Protein AF-A0A3N5T2J4-F1 (afdb_monomer_lite)

Foldseek 3Di:
DVVVVVVVVLVVLQVVLLVVQLVLQLVLVVLLVVLVVLVVPDDPCPPVSSVVSSVVSSVVSVPWDFDSPDADQLRHTHTPCPPVSVVVSVVSVVSSLVSQVVSCVVVVNCLQSVLSVLLVVLSVQCRRDPPPVSVVVSVVSNVVSVVSNVD

pLDDT: mean 80.91, std 9.81, range [44.34, 92.69]

Structure (mmCIF, N/CA/C/O backbone):
data_AF-A0A3N5T2J4-F1
#
_entry.id   AF-A0A3N5T2J4-F1
#
loop_
_atom_site.group_PDB
_atom_site.id
_atom_site.type_symbol
_atom_site.label_atom_id
_atom_site.label_alt_id
_atom_site.label_comp_id
_atom_site.label_asym_id
_atom_site.label_entity_id
_atom_site.label_seq_id
_atom_site.pdbx_PDB_ins_code
_atom_site.Cartn_x
_atom_site.Cartn_y
_atom_site.Cartn_z
_atom_site.occupancy
_atom_site.B_iso_or_equiv
_atom_site.auth_seq_id
_atom_site.auth_comp_id
_atom_site.auth_asym_id
_atom_site.auth_atom_id
_atom_site.pdbx_PDB_model_num
ATOM 1 N N . MET A 1 1 ? 17.162 8.270 -36.455 1.00 48.53 1 MET A N 1
ATOM 2 C CA . MET A 1 1 ? 15.700 8.318 -36.220 1.00 48.53 1 MET A CA 1
ATOM 3 C C . MET A 1 1 ? 15.197 7.101 -35.439 1.00 48.53 1 MET A C 1
ATOM 5 O O . MET A 1 1 ? 14.445 7.304 -34.500 1.00 48.53 1 MET A O 1
ATOM 9 N N . LEU A 1 2 ? 15.672 5.876 -35.723 1.00 46.88 2 LEU A N 1
ATOM 10 C CA . LEU A 1 2 ? 15.334 4.668 -34.941 1.00 46.88 2 LEU A CA 1
ATOM 11 C C . LEU A 1 2 ? 15.747 4.725 -33.453 1.00 46.88 2 LEU A C 1
ATOM 13 O O . LEU A 1 2 ? 14.988 4.264 -32.612 1.00 46.88 2 LEU A O 1
ATOM 17 N N . LEU A 1 3 ? 16.870 5.377 -33.115 1.00 46.03 3 LEU A N 1
ATOM 18 C CA . LEU A 1 3 ? 17.311 5.547 -31.717 1.00 46.03 3 LEU A CA 1
ATOM 19 C C . LEU A 1 3 ? 16.344 6.382 -30.851 1.00 46.03 3 LEU A C 1
ATOM 21 O O . LEU A 1 3 ? 16.221 6.133 -29.659 1.00 46.03 3 LEU A O 1
ATOM 25 N N . PHE A 1 4 ? 15.606 7.335 -31.435 1.00 46.84 4 PHE A N 1
ATOM 26 C CA . PHE A 1 4 ? 14.645 8.152 -30.676 1.00 46.84 4 PHE A CA 1
ATOM 27 C C . PHE A 1 4 ? 13.345 7.398 -30.349 1.00 46.84 4 PHE A C 1
ATOM 29 O O . PHE A 1 4 ? 12.684 7.711 -29.359 1.00 46.84 4 PHE A O 1
ATOM 36 N N . MET A 1 5 ? 12.971 6.395 -31.152 1.00 44.34 5 MET A N 1
ATOM 37 C CA . MET A 1 5 ? 11.760 5.600 -30.904 1.00 44.34 5 MET A CA 1
ATOM 38 C C . MET A 1 5 ? 11.970 4.556 -29.797 1.00 44.34 5 MET A C 1
ATOM 40 O O . MET A 1 5 ? 11.048 4.276 -29.036 1.00 44.34 5 MET A O 1
ATOM 44 N N . THR A 1 6 ? 13.188 4.032 -29.643 1.00 54.56 6 THR A N 1
ATOM 45 C CA . THR A 1 6 ? 13.542 3.130 -28.534 1.00 54.56 6 THR A CA 1
ATOM 46 C C . THR A 1 6 ? 13.682 3.873 -27.202 1.00 54.56 6 THR A C 1
ATOM 48 O O . THR A 1 6 ? 13.178 3.403 -26.184 1.00 54.56 6 THR A O 1
ATOM 51 N N . GLU A 1 7 ? 14.271 5.074 -27.210 1.00 56.03 7 GLU A N 1
ATOM 52 C CA . GLU A 1 7 ? 14.412 5.935 -26.021 1.00 56.03 7 GLU A CA 1
ATOM 53 C C . GLU A 1 7 ? 13.053 6.375 -25.450 1.00 56.03 7 GLU A C 1
ATOM 55 O O . GLU A 1 7 ? 12.834 6.353 -24.239 1.00 56.03 7 GLU A O 1
ATOM 60 N N . THR A 1 8 ? 12.106 6.738 -26.322 1.00 57.84 8 THR A N 1
ATOM 61 C CA . THR A 1 8 ? 10.759 7.173 -25.911 1.00 57.84 8 THR A CA 1
ATOM 62 C C . THR A 1 8 ? 9.930 6.025 -25.336 1.00 57.84 8 THR A C 1
ATOM 64 O O . THR A 1 8 ? 9.254 6.216 -24.325 1.00 57.84 8 THR A O 1
ATOM 67 N N . SER A 1 9 ? 10.034 4.819 -25.906 1.00 63.12 9 SER A N 1
ATOM 68 C CA . SER A 1 9 ? 9.396 3.617 -25.353 1.00 63.12 9 SER A CA 1
ATOM 69 C C . SER A 1 9 ? 9.957 3.245 -23.974 1.00 63.12 9 SER A C 1
ATOM 71 O O . SER A 1 9 ? 9.192 2.876 -23.083 1.00 63.12 9 SER A O 1
ATOM 73 N N . SER A 1 10 ? 11.272 3.381 -23.769 1.00 69.56 10 SER A N 1
ATOM 74 C CA . SER A 1 10 ? 11.914 3.138 -22.468 1.00 69.56 10 SER A CA 1
ATOM 75 C C . SER A 1 10 ? 11.509 4.194 -21.429 1.00 69.56 10 SER A C 1
ATOM 77 O O . SER A 1 10 ? 11.113 3.854 -20.313 1.00 69.56 10 SER A O 1
ATOM 79 N N . ALA A 1 11 ? 11.484 5.478 -21.804 1.00 74.19 11 ALA A N 1
ATOM 80 C CA . ALA A 1 11 ? 11.061 6.558 -20.913 1.00 74.19 11 ALA A CA 1
ATOM 81 C C . ALA A 1 11 ? 9.601 6.403 -20.445 1.00 74.19 11 ALA A C 1
ATOM 83 O O . ALA A 1 11 ? 9.311 6.588 -19.261 1.00 74.19 11 ALA A O 1
ATOM 84 N N . LEU A 1 12 ? 8.689 6.012 -21.343 1.00 78.44 12 LEU A N 1
ATOM 85 C CA . LEU A 1 12 ? 7.296 5.718 -20.989 1.00 78.44 12 LEU A CA 1
ATOM 86 C C . LEU A 1 12 ? 7.186 4.523 -20.032 1.00 78.44 12 LEU A C 1
ATOM 88 O O . LEU A 1 12 ? 6.408 4.579 -19.080 1.00 78.44 12 LEU A O 1
ATOM 92 N N . GLY A 1 13 ? 7.999 3.481 -20.226 1.00 79.19 13 GLY A N 1
ATOM 93 C CA . GLY A 1 13 ? 8.061 2.327 -19.325 1.00 79.19 13 GLY A CA 1
ATOM 94 C C . GLY A 1 13 ? 8.510 2.691 -17.905 1.00 79.19 13 GLY A C 1
ATOM 95 O O . GLY A 1 13 ? 7.942 2.201 -16.924 1.00 79.19 13 GLY A O 1
ATOM 96 N N . VAL A 1 14 ? 9.468 3.610 -17.771 1.00 81.88 14 VAL A N 1
ATOM 97 C CA . VAL A 1 14 ? 9.920 4.119 -16.464 1.00 81.88 14 VAL A CA 1
ATOM 98 C C . VAL A 1 14 ? 8.834 4.951 -15.782 1.00 81.88 14 VAL A C 1
ATOM 100 O O . VAL A 1 14 ? 8.607 4.800 -14.582 1.00 81.88 14 VAL A O 1
ATOM 103 N N . VAL A 1 15 ? 8.131 5.812 -16.524 1.00 84.50 15 VAL A N 1
ATOM 104 C CA . VAL A 1 15 ? 7.017 6.603 -15.972 1.00 84.50 15 VAL A CA 1
ATOM 105 C C . VAL A 1 15 ? 5.879 5.690 -15.515 1.00 84.50 15 VAL A C 1
ATOM 107 O O . VAL A 1 15 ? 5.384 5.855 -14.402 1.00 84.50 15 VAL A O 1
ATOM 110 N N . ALA A 1 16 ? 5.513 4.686 -16.314 1.00 83.94 16 ALA A N 1
ATOM 111 C CA . ALA A 1 16 ? 4.518 3.689 -15.924 1.00 83.94 16 ALA A CA 1
ATOM 112 C C . ALA A 1 16 ? 4.945 2.939 -14.652 1.00 83.94 16 ALA A C 1
ATOM 114 O O . ALA A 1 16 ? 4.153 2.796 -13.723 1.00 83.94 16 ALA A O 1
ATOM 115 N N . THR A 1 17 ? 6.221 2.553 -14.560 1.00 84.62 17 THR A N 1
ATOM 116 C CA . THR A 1 17 ? 6.780 1.913 -13.360 1.00 84.62 17 THR A CA 1
ATOM 117 C C . THR A 1 17 ? 6.645 2.827 -12.136 1.00 84.62 17 THR A C 1
ATOM 119 O O . THR A 1 17 ? 6.155 2.393 -11.096 1.00 84.62 17 THR A O 1
ATOM 122 N N . ARG A 1 18 ? 6.979 4.119 -12.258 1.00 85.75 18 ARG A N 1
ATOM 123 C CA . ARG A 1 18 ? 6.817 5.112 -11.178 1.00 85.75 18 ARG A CA 1
ATOM 124 C C . ARG A 1 18 ? 5.368 5.254 -10.717 1.00 85.75 18 ARG A C 1
ATOM 126 O O . ARG A 1 18 ? 5.137 5.348 -9.517 1.00 85.75 18 ARG A O 1
ATOM 133 N N . ILE A 1 19 ? 4.406 5.232 -11.641 1.00 86.88 19 ILE A N 1
ATOM 134 C CA . ILE A 1 19 ? 2.969 5.280 -11.321 1.00 86.88 19 ILE A CA 1
ATOM 135 C C . ILE A 1 19 ? 2.534 4.018 -10.561 1.00 86.88 19 ILE A C 1
ATOM 137 O O . ILE A 1 19 ? 1.782 4.094 -9.593 1.00 86.88 19 ILE A O 1
ATOM 141 N N . VAL A 1 20 ? 3.027 2.844 -10.957 1.00 86.88 20 VAL A N 1
ATOM 142 C CA . VAL A 1 20 ? 2.710 1.588 -10.261 1.00 86.88 20 VAL A CA 1
ATOM 143 C C . VAL A 1 20 ? 3.308 1.574 -8.849 1.00 86.88 20 VAL A C 1
ATOM 145 O O . VAL A 1 20 ? 2.619 1.226 -7.887 1.00 86.88 20 VAL A O 1
ATOM 148 N N . TYR A 1 21 ? 4.560 2.011 -8.685 1.00 86.88 21 TYR A N 1
ATOM 149 C CA . TYR A 1 21 ? 5.195 2.118 -7.368 1.00 86.88 21 TYR A CA 1
ATOM 150 C C . TYR A 1 21 ? 4.561 3.201 -6.485 1.00 86.88 21 TYR A C 1
ATOM 152 O O . TYR A 1 21 ? 4.439 2.985 -5.278 1.00 86.88 21 TYR A O 1
ATOM 160 N N . SER A 1 22 ? 4.106 4.327 -7.047 1.00 88.81 22 SER A N 1
ATOM 161 C CA . SER A 1 22 ? 3.369 5.333 -6.272 1.00 88.81 22 SER A CA 1
ATOM 162 C C . SER A 1 22 ? 2.041 4.774 -5.773 1.00 88.81 22 SER A C 1
ATOM 164 O O . SER A 1 22 ? 1.749 4.908 -4.589 1.00 88.81 22 SER A O 1
ATOM 166 N N . GLY A 1 23 ? 1.293 4.046 -6.609 1.00 87.75 23 GLY A N 1
ATOM 167 C CA . GLY A 1 23 ? 0.080 3.338 -6.191 1.00 87.75 23 GLY A CA 1
ATOM 168 C C . GLY A 1 23 ? 0.348 2.309 -5.088 1.00 87.75 23 GLY A C 1
ATOM 169 O O . GLY A 1 23 ? -0.388 2.243 -4.101 1.00 87.75 23 GLY A O 1
ATOM 170 N N . ARG A 1 24 ? 1.453 1.555 -5.194 1.00 87.06 24 ARG A N 1
ATOM 171 C CA . ARG A 1 24 ? 1.887 0.618 -4.146 1.00 87.06 24 ARG A CA 1
ATOM 172 C C . ARG A 1 24 ? 2.107 1.345 -2.820 1.00 87.06 24 ARG A C 1
ATOM 174 O O . ARG A 1 24 ? 1.573 0.908 -1.799 1.00 87.06 24 ARG A O 1
ATOM 181 N N . LEU A 1 25 ? 2.890 2.421 -2.820 1.00 89.38 25 LEU A N 1
ATOM 182 C CA . LEU A 1 25 ? 3.194 3.185 -1.610 1.00 89.38 25 LEU A CA 1
ATOM 183 C C . LEU A 1 25 ? 1.945 3.866 -1.045 1.00 89.38 25 LEU A C 1
ATOM 185 O O . LEU A 1 25 ? 1.720 3.781 0.157 1.00 89.38 25 LEU A O 1
ATOM 189 N N . ALA A 1 26 ? 1.098 4.450 -1.895 1.00 90.62 26 ALA A N 1
ATOM 190 C CA . ALA A 1 26 ? -0.163 5.070 -1.496 1.00 90.62 26 ALA A CA 1
ATOM 191 C C . ALA A 1 26 ? -1.050 4.080 -0.732 1.00 90.62 26 ALA A C 1
ATOM 193 O O . ALA A 1 26 ? -1.524 4.390 0.355 1.00 90.62 26 ALA A O 1
ATOM 194 N N . GLY A 1 27 ? -1.195 2.854 -1.246 1.00 87.62 27 GLY A N 1
ATOM 195 C CA . GLY A 1 27 ? -1.965 1.809 -0.571 1.00 87.62 27 GLY A CA 1
ATOM 196 C C . GLY A 1 27 ? -1.402 1.427 0.803 1.00 87.62 27 GLY A C 1
ATOM 197 O O . GLY A 1 27 ? -2.171 1.212 1.731 1.00 87.62 27 GLY A O 1
ATOM 198 N N . LEU A 1 28 ? -0.074 1.371 0.971 1.00 89.50 28 LEU A N 1
ATOM 199 C CA . LEU A 1 28 ? 0.531 1.098 2.287 1.00 89.50 28 LEU A CA 1
ATOM 200 C C . LEU A 1 28 ? 0.352 2.249 3.262 1.00 89.50 28 LEU A C 1
ATOM 202 O O . LEU A 1 28 ? 0.040 2.009 4.423 1.00 89.50 28 LEU A O 1
ATOM 206 N N . ILE A 1 29 ? 0.559 3.479 2.797 1.00 90.88 29 ILE A N 1
ATOM 207 C CA . ILE A 1 29 ? 0.401 4.664 3.634 1.00 90.88 29 ILE A CA 1
ATOM 208 C C . ILE A 1 29 ? -1.060 4.778 4.081 1.00 90.88 29 ILE A C 1
ATOM 210 O O . ILE A 1 29 ? -1.287 4.988 5.263 1.00 90.88 29 ILE A O 1
ATOM 214 N N . SER A 1 30 ? -2.022 4.535 3.186 1.00 89.88 30 SER A N 1
ATOM 215 C CA . SER A 1 30 ? -3.455 4.544 3.508 1.00 89.88 30 SER A CA 1
ATOM 216 C C . SER A 1 30 ? -3.840 3.470 4.534 1.00 89.88 30 SER A C 1
ATOM 218 O O . SER A 1 30 ? -4.597 3.722 5.470 1.00 89.88 30 SER A O 1
ATOM 220 N N . LEU A 1 31 ? -3.277 2.263 4.417 1.00 88.62 31 LEU A N 1
ATOM 221 C CA . LEU A 1 31 ? -3.464 1.207 5.416 1.00 88.62 31 LEU A CA 1
ATOM 222 C C . LEU A 1 31 ? -2.825 1.573 6.764 1.00 88.62 31 LEU A C 1
ATOM 224 O O . LEU A 1 31 ? -3.387 1.283 7.822 1.00 88.62 31 LEU A O 1
ATOM 228 N N . PHE A 1 32 ? -1.676 2.245 6.738 1.00 90.38 32 PHE A N 1
ATOM 229 C CA . PHE A 1 32 ? -1.024 2.755 7.934 1.00 90.38 32 PHE A CA 1
ATOM 230 C C . PHE A 1 32 ? -1.860 3.848 8.616 1.00 90.38 32 PHE A C 1
ATOM 232 O O . PHE A 1 32 ? -2.092 3.766 9.822 1.00 90.38 32 PHE A O 1
ATOM 239 N N . THR A 1 33 ? -2.387 4.833 7.893 1.00 88.88 33 THR A N 1
ATOM 240 C CA . THR A 1 33 ? -3.280 5.853 8.472 1.00 88.88 33 THR A CA 1
ATOM 241 C C . THR A 1 33 ? -4.603 5.270 8.948 1.00 88.88 33 THR A C 1
ATOM 243 O O . THR A 1 33 ? -5.076 5.659 10.016 1.00 88.88 33 THR A O 1
ATOM 246 N N . ALA A 1 34 ? -5.161 4.275 8.254 1.00 86.62 34 ALA A N 1
ATOM 247 C CA . ALA A 1 34 ? -6.313 3.521 8.749 1.00 86.62 34 ALA A CA 1
ATOM 248 C C . ALA A 1 34 ? -6.009 2.821 10.089 1.00 86.62 34 ALA A C 1
ATOM 250 O O . ALA A 1 34 ? -6.838 2.839 11.000 1.00 86.62 34 ALA A O 1
ATOM 251 N N . SER A 1 35 ? -4.795 2.280 10.259 1.00 86.38 35 SER A N 1
ATOM 252 C CA . SER A 1 35 ? -4.359 1.683 11.530 1.00 86.38 35 SER A CA 1
ATOM 253 C C . SER A 1 35 ? -4.245 2.702 12.669 1.00 86.38 35 SER A C 1
ATOM 255 O O . SER A 1 35 ? -4.545 2.377 13.816 1.00 86.38 35 SER A O 1
ATOM 257 N N . LEU A 1 36 ? -3.854 3.945 12.364 1.00 87.25 36 LEU A N 1
ATOM 258 C CA . LEU A 1 36 ? -3.819 5.038 13.338 1.00 87.25 36 LEU A CA 1
ATOM 259 C C . LEU A 1 36 ? -5.233 5.470 13.733 1.00 87.25 36 LEU A C 1
ATOM 261 O O . LEU A 1 36 ? -5.494 5.708 14.911 1.00 87.25 36 LEU A O 1
ATOM 265 N N . TYR A 1 37 ? -6.159 5.508 12.776 1.00 84.50 37 TYR A N 1
ATOM 266 C CA . TYR A 1 37 ? -7.564 5.798 13.053 1.00 84.50 37 TYR A CA 1
ATOM 267 C C . TYR A 1 37 ? -8.192 4.751 13.986 1.00 84.50 37 TYR A C 1
ATOM 269 O O . TYR A 1 37 ? -8.911 5.105 14.918 1.00 84.50 37 TYR A O 1
ATOM 277 N N . ALA A 1 38 ? -7.844 3.471 13.814 1.00 81.44 38 ALA A N 1
ATOM 278 C CA . ALA A 1 38 ? -8.266 2.393 14.713 1.00 81.44 38 ALA A CA 1
ATOM 279 C C . ALA A 1 38 ? -7.752 2.549 16.163 1.00 81.44 38 ALA A C 1
ATOM 281 O O . ALA A 1 38 ? -8.271 1.902 17.070 1.00 81.44 38 ALA A O 1
ATOM 282 N N . LEU A 1 39 ? -6.755 3.411 16.399 1.00 84.25 39 LEU A N 1
ATOM 283 C CA . LEU A 1 39 ? -6.221 3.752 17.722 1.00 84.25 39 LEU A CA 1
ATOM 284 C C . LEU A 1 39 ? -6.860 5.012 18.338 1.00 84.25 39 LEU A C 1
ATOM 286 O O . LEU A 1 39 ? -6.294 5.583 19.269 1.00 84.25 39 LEU A O 1
ATOM 290 N N . ASP A 1 40 ? -8.028 5.436 17.849 1.00 81.19 40 ASP A N 1
ATOM 291 C CA . ASP A 1 40 ? -8.750 6.658 18.249 1.00 81.19 40 ASP A CA 1
ATOM 292 C C . ASP A 1 40 ? -8.050 7.979 17.867 1.00 81.19 40 ASP A C 1
ATOM 294 O O . ASP A 1 40 ? -8.391 9.047 18.392 1.00 81.19 40 ASP A O 1
ATOM 298 N N . LEU A 1 41 ? -7.094 7.962 16.930 1.00 79.81 41 LEU A N 1
ATOM 299 C CA . LEU A 1 41 ? -6.550 9.199 16.362 1.00 79.81 41 LEU A CA 1
ATOM 300 C C . LEU A 1 41 ? -7.542 9.783 15.352 1.00 79.81 41 LEU A C 1
ATOM 302 O O . LEU A 1 41 ? -7.524 9.477 14.161 1.00 79.81 41 LEU A O 1
ATOM 306 N N . ASN A 1 42 ? -8.426 10.647 15.847 1.00 75.88 42 ASN A N 1
ATOM 307 C CA . ASN A 1 42 ? -9.396 11.346 15.014 1.00 75.88 42 ASN A CA 1
ATOM 308 C C . ASN A 1 42 ? -8.727 12.433 14.163 1.00 75.88 42 ASN A C 1
ATOM 310 O O . ASN A 1 42 ? -8.202 13.423 14.677 1.00 75.88 42 ASN A O 1
ATOM 314 N N . TYR A 1 43 ? -8.815 12.283 12.843 1.00 74.94 43 TYR A N 1
ATOM 315 C CA . TYR A 1 43 ? -8.386 13.300 11.889 1.00 74.94 43 TYR A CA 1
ATOM 316 C C . TYR A 1 43 ? -9.532 14.270 11.592 1.00 74.94 43 TYR A C 1
ATOM 318 O O . TYR A 1 43 ? -10.581 13.876 11.091 1.00 74.94 43 TYR A O 1
ATOM 326 N N . GLN A 1 44 ? -9.323 15.564 11.845 1.00 67.69 44 GLN A N 1
ATOM 327 C CA . GLN A 1 44 ? -10.336 16.598 11.586 1.00 67.69 44 GLN A CA 1
ATOM 328 C C . GLN A 1 44 ? -10.624 16.836 10.095 1.00 67.69 44 GLN A C 1
ATOM 330 O O . GLN A 1 44 ? -11.685 17.351 9.758 1.00 67.69 44 GLN A O 1
ATOM 335 N N . LYS A 1 45 ? -9.682 16.516 9.198 1.00 84.75 45 LYS A N 1
ATOM 336 C CA . LYS A 1 45 ? -9.789 16.797 7.756 1.00 84.75 45 LYS A CA 1
ATOM 337 C C . LYS A 1 45 ? -9.322 15.603 6.931 1.00 84.75 45 LYS A C 1
ATOM 339 O O . LYS A 1 45 ? -8.204 15.603 6.420 1.00 84.75 45 LYS A O 1
ATOM 344 N N . PHE A 1 46 ? -10.185 14.597 6.811 1.00 83.38 46 PHE A N 1
ATOM 345 C CA . PHE A 1 46 ? -9.892 13.361 6.077 1.00 83.38 46 PHE A CA 1
ATOM 346 C C . PHE A 1 46 ? -9.419 13.622 4.636 1.00 83.38 46 PHE A C 1
ATOM 348 O O . PHE A 1 46 ? -8.430 13.044 4.202 1.00 83.38 46 PHE A O 1
ATOM 355 N N . GLU A 1 47 ? -10.042 14.573 3.934 1.00 86.19 47 GLU A N 1
ATOM 356 C CA . GLU A 1 47 ? -9.657 14.960 2.567 1.00 86.19 47 GLU A CA 1
ATOM 357 C C . GLU A 1 47 ? -8.199 15.430 2.466 1.00 86.19 47 GLU A C 1
ATOM 359 O O . GLU A 1 47 ? -7.486 15.085 1.525 1.00 86.19 47 GLU A O 1
ATOM 364 N N . VAL A 1 48 ? -7.735 16.192 3.463 1.00 89.06 48 VAL A N 1
ATOM 365 C CA . VAL A 1 48 ? -6.360 16.706 3.501 1.00 89.06 48 VAL A CA 1
ATOM 366 C C . VAL A 1 48 ? -5.379 15.571 3.767 1.00 89.06 48 VAL A C 1
ATOM 368 O O . VAL A 1 48 ? -4.319 15.537 3.150 1.00 89.06 48 VAL A O 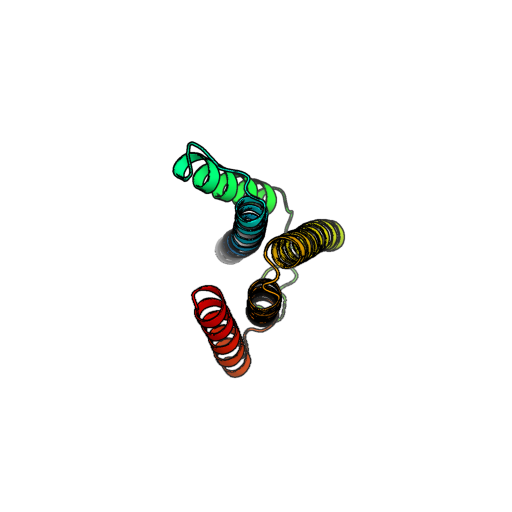1
ATOM 371 N N . VAL A 1 49 ? -5.736 14.631 4.646 1.00 88.62 49 VAL A N 1
ATOM 372 C CA . VAL A 1 49 ? -4.905 13.456 4.936 1.00 88.62 49 VAL A CA 1
ATOM 373 C C . VAL A 1 49 ? -4.723 12.626 3.668 1.00 88.62 49 VAL A C 1
ATOM 375 O O . VAL A 1 49 ? -3.588 12.436 3.245 1.00 88.62 49 VAL A O 1
ATOM 378 N N . VAL A 1 50 ? -5.811 12.262 2.985 1.00 88.12 50 VAL A N 1
ATOM 379 C CA . VAL A 1 50 ? -5.753 11.506 1.721 1.00 88.12 50 VAL A CA 1
ATOM 380 C C . VAL A 1 50 ? -4.925 12.245 0.664 1.00 88.12 50 VAL A C 1
ATOM 382 O O . VAL A 1 50 ? -4.074 11.645 0.007 1.00 88.12 50 VAL A O 1
ATOM 385 N N . GLY A 1 51 ? -5.106 13.562 0.521 1.00 90.12 51 GLY A N 1
ATOM 386 C CA . GLY A 1 51 ? -4.303 14.370 -0.401 1.00 90.12 51 GLY A CA 1
ATOM 387 C C . GLY A 1 51 ? -2.803 14.321 -0.091 1.00 90.12 51 GLY A C 1
ATOM 388 O O . GLY A 1 51 ? -1.986 14.162 -1.000 1.00 90.12 51 GLY A O 1
ATOM 389 N N . ILE A 1 52 ? -2.431 14.399 1.190 1.00 91.12 52 ILE A N 1
ATOM 390 C CA . ILE A 1 52 ? -1.036 14.289 1.634 1.00 91.12 52 ILE A CA 1
ATOM 391 C C . ILE A 1 52 ? -0.486 12.886 1.358 1.00 91.12 52 ILE A C 1
ATOM 393 O O . ILE A 1 52 ? 0.637 12.774 0.877 1.00 91.12 52 ILE A O 1
ATOM 397 N N . GLU A 1 53 ? -1.250 11.821 1.594 1.00 91.94 53 GLU A N 1
ATOM 398 C CA . GLU A 1 53 ? -0.817 10.443 1.320 1.00 91.94 53 GLU A CA 1
ATOM 399 C C . GLU A 1 53 ? -0.491 10.224 -0.161 1.00 91.94 53 GLU A C 1
ATOM 401 O O . GLU A 1 53 ? 0.553 9.656 -0.502 1.00 91.94 53 GLU A O 1
ATOM 406 N N . PHE A 1 54 ? -1.348 10.723 -1.057 1.00 91.44 54 PHE A N 1
ATOM 407 C CA . PHE A 1 54 ? -1.110 10.671 -2.500 1.00 91.44 54 PHE A CA 1
ATOM 408 C C . PHE A 1 54 ? 0.117 11.488 -2.912 1.00 91.44 54 PHE A C 1
ATOM 410 O O . PHE A 1 54 ? 0.923 11.027 -3.720 1.00 91.44 54 PHE A O 1
ATOM 417 N N . LEU A 1 55 ? 0.305 12.676 -2.337 1.00 92.69 55 LEU A N 1
ATOM 418 C CA . LEU A 1 55 ? 1.482 13.496 -2.619 1.00 92.69 55 LEU A CA 1
ATOM 419 C C . LEU A 1 55 ? 2.768 12.838 -2.114 1.00 92.69 55 LEU A C 1
ATOM 421 O O . LEU A 1 55 ? 3.739 12.756 -2.859 1.00 92.69 55 LEU A O 1
ATOM 425 N N . VAL A 1 56 ? 2.781 12.330 -0.881 1.00 92.06 56 VAL A N 1
ATOM 426 C CA . VAL A 1 56 ? 3.952 11.676 -0.282 1.00 92.06 56 VAL A CA 1
ATOM 427 C C . VAL A 1 56 ? 4.317 10.411 -1.053 1.00 92.06 56 VAL A C 1
ATOM 429 O O . VAL A 1 56 ? 5.480 10.224 -1.401 1.00 92.06 56 VAL A O 1
ATOM 432 N N . SER A 1 57 ? 3.343 9.561 -1.378 1.00 91.88 57 SER A N 1
ATOM 433 C CA . SER A 1 57 ? 3.588 8.344 -2.163 1.00 91.88 57 SER A CA 1
ATOM 434 C C . SER A 1 57 ? 4.125 8.644 -3.563 1.00 91.88 57 SER A C 1
ATOM 436 O O . SER A 1 57 ? 5.065 7.983 -4.009 1.00 91.88 57 SER A O 1
ATOM 438 N N . ALA A 1 58 ? 3.591 9.666 -4.239 1.00 89.25 58 ALA A N 1
ATOM 439 C CA . ALA A 1 58 ? 4.116 10.126 -5.517 1.00 89.25 58 ALA A CA 1
ATOM 440 C C . ALA A 1 58 ? 5.546 10.667 -5.371 1.00 89.25 58 ALA A C 1
ATOM 442 O O . ALA A 1 58 ? 6.434 10.242 -6.104 1.00 89.25 58 ALA A O 1
ATOM 443 N N . LEU A 1 59 ? 5.810 11.543 -4.400 1.00 91.25 59 LEU A N 1
ATOM 444 C CA . LEU A 1 59 ? 7.144 12.107 -4.169 1.00 91.25 59 LEU A CA 1
ATOM 445 C C . LEU A 1 59 ? 8.188 11.022 -3.887 1.00 91.25 59 LEU A C 1
ATOM 447 O O . LEU A 1 59 ? 9.278 11.060 -4.461 1.00 91.25 59 LEU A O 1
ATOM 451 N N . LEU A 1 60 ? 7.849 10.027 -3.066 1.00 86.81 60 LEU A N 1
ATOM 452 C CA . LEU A 1 60 ? 8.722 8.886 -2.794 1.00 86.81 60 LEU A CA 1
ATOM 453 C C . LEU A 1 60 ? 8.987 8.073 -4.066 1.00 86.81 60 LEU A C 1
ATOM 455 O O . LEU A 1 60 ? 10.142 7.808 -4.391 1.00 86.81 60 LEU A O 1
ATOM 459 N N . ALA A 1 61 ? 7.945 7.748 -4.836 1.00 86.38 61 ALA A N 1
ATOM 460 C CA . ALA A 1 61 ? 8.083 7.007 -6.090 1.00 86.38 61 ALA A CA 1
ATOM 461 C C . ALA A 1 61 ? 8.917 7.751 -7.146 1.00 86.38 61 ALA A C 1
ATOM 463 O O . ALA A 1 61 ? 9.691 7.131 -7.872 1.00 86.38 61 ALA A O 1
ATOM 464 N N . PHE A 1 62 ? 8.794 9.078 -7.232 1.00 85.88 62 PHE A N 1
ATOM 465 C CA . PHE A 1 62 ? 9.557 9.892 -8.182 1.00 85.88 62 PHE A CA 1
ATOM 466 C C . PHE A 1 62 ? 11.007 10.136 -7.752 1.00 85.88 62 PHE A C 1
ATOM 468 O O . PHE A 1 62 ? 11.850 10.377 -8.622 1.00 85.88 62 PHE A O 1
ATOM 475 N N . SER A 1 63 ? 11.292 10.043 -6.451 1.00 85.69 63 SER A N 1
ATOM 476 C CA . SER A 1 63 ? 12.648 10.123 -5.893 1.00 85.69 63 SER A CA 1
ATOM 477 C C . SER A 1 63 ? 13.461 8.851 -6.148 1.00 85.69 63 SER A C 1
ATOM 479 O O . SER A 1 63 ? 14.689 8.898 -6.168 1.00 85.69 63 SER A O 1
ATOM 481 N N . ILE A 1 64 ? 12.793 7.719 -6.387 1.00 84.06 64 ILE A N 1
ATOM 482 C CA . ILE A 1 64 ? 13.452 6.456 -6.719 1.00 84.06 64 ILE A CA 1
ATOM 483 C C . ILE A 1 64 ? 13.997 6.518 -8.154 1.00 84.06 64 ILE A C 1
ATOM 485 O O . ILE A 1 64 ? 13.288 6.799 -9.130 1.00 84.06 64 ILE A O 1
ATOM 489 N N . SER A 1 65 ? 15.292 6.241 -8.283 1.00 82.38 65 SER A N 1
ATOM 490 C CA . SER A 1 65 ? 15.930 6.022 -9.582 1.00 82.38 65 SER A CA 1
ATOM 491 C C . SER A 1 65 ? 15.601 4.611 -10.061 1.00 82.38 65 SER A C 1
ATOM 493 O O . SER A 1 65 ? 15.677 3.675 -9.274 1.00 82.38 65 SER A O 1
ATOM 495 N N . PHE A 1 66 ? 15.221 4.456 -11.328 1.00 81.00 66 PHE A N 1
ATOM 496 C CA . PHE A 1 66 ? 14.911 3.158 -11.933 1.00 81.00 66 PHE A CA 1
ATOM 497 C C . PHE A 1 66 ? 15.931 2.864 -13.023 1.00 81.00 66 PHE A C 1
ATOM 499 O O . PHE A 1 66 ? 16.252 3.754 -13.817 1.00 81.00 66 PHE A O 1
ATOM 506 N N . ASP A 1 67 ? 16.426 1.633 -13.039 1.00 78.88 67 ASP A N 1
ATOM 507 C CA . ASP A 1 67 ? 17.311 1.137 -14.081 1.00 78.88 67 ASP A CA 1
ATOM 508 C C . ASP A 1 67 ? 16.498 0.910 -15.363 1.00 78.88 67 ASP A C 1
ATOM 510 O O . ASP A 1 67 ? 15.438 0.283 -15.332 1.00 78.88 67 ASP A O 1
ATOM 514 N N . ARG A 1 68 ? 16.962 1.469 -16.482 1.00 74.12 68 ARG A N 1
ATOM 515 C CA . ARG A 1 68 ? 16.264 1.397 -17.776 1.00 74.12 68 ARG A CA 1
ATOM 516 C C . ARG A 1 68 ? 16.532 0.092 -18.514 1.00 74.12 68 ARG A C 1
ATOM 518 O O . ARG A 1 68 ? 15.757 -0.256 -19.401 1.00 74.12 68 ARG A O 1
ATOM 525 N N . ASP A 1 69 ? 17.592 -0.615 -18.136 1.00 74.25 69 ASP A N 1
ATOM 526 C CA . ASP A 1 69 ? 18.093 -1.766 -18.883 1.00 74.25 69 ASP A CA 1
ATOM 527 C C . ASP A 1 69 ? 17.576 -3.096 -18.316 1.00 74.25 69 ASP A C 1
ATOM 529 O O . ASP A 1 69 ? 17.579 -4.117 -19.007 1.00 74.25 69 ASP A O 1
ATOM 533 N N . VAL A 1 70 ? 17.081 -3.093 -17.071 1.00 74.81 70 VAL A N 1
ATOM 534 C CA . VAL A 1 70 ? 16.619 -4.299 -16.373 1.00 74.81 70 VAL A CA 1
ATOM 535 C C . VAL A 1 70 ? 15.113 -4.253 -16.128 1.00 74.81 70 VAL A C 1
ATOM 537 O O . VAL A 1 70 ? 14.617 -3.505 -15.283 1.00 74.81 70 VAL A O 1
ATOM 540 N N . VAL A 1 71 ? 14.389 -5.125 -16.833 1.00 75.88 71 VAL A N 1
ATOM 541 C CA . VAL A 1 71 ? 12.947 -5.347 -16.659 1.00 75.88 71 VAL A CA 1
ATOM 542 C C . VAL A 1 71 ? 12.721 -6.626 -15.847 1.00 75.88 71 VAL A C 1
ATOM 544 O O . VAL A 1 71 ? 13.252 -7.688 -16.173 1.00 75.88 71 VAL A O 1
ATOM 547 N N . LEU A 1 72 ? 11.945 -6.521 -14.770 1.00 76.69 72 LEU A N 1
ATOM 548 C CA . LEU A 1 72 ? 11.555 -7.628 -13.892 1.00 76.69 72 LEU A CA 1
ATOM 549 C C . LEU A 1 72 ? 10.454 -8.491 -14.537 1.00 76.69 72 LEU A C 1
ATOM 551 O O . LEU A 1 72 ? 9.765 -8.051 -15.456 1.00 76.69 72 LEU A O 1
ATOM 555 N N . SER A 1 73 ? 10.213 -9.703 -14.012 1.00 65.88 73 SER A N 1
ATOM 556 C CA . SER A 1 73 ? 9.112 -10.571 -14.486 1.00 65.88 73 SER A CA 1
ATOM 557 C C . SER A 1 73 ? 7.722 -9.949 -14.294 1.00 65.88 73 SER A C 1
ATOM 559 O O . SER A 1 73 ? 6.777 -10.316 -14.986 1.00 65.88 73 SER A O 1
ATOM 561 N N . SER A 1 74 ? 7.609 -8.968 -13.396 1.00 66.25 74 SER A N 1
ATOM 562 C CA . SER A 1 74 ? 6.429 -8.125 -13.197 1.00 66.25 74 SER A CA 1
ATOM 563 C C . SER A 1 74 ? 6.243 -7.061 -14.290 1.00 66.25 74 SER A C 1
ATOM 565 O O . SER A 1 74 ? 5.334 -6.242 -14.192 1.00 66.25 74 SER A O 1
ATOM 567 N N . GLY A 1 75 ? 7.094 -7.034 -15.323 1.00 68.31 75 GLY A N 1
ATOM 568 C CA . GLY A 1 75 ? 7.057 -6.039 -16.399 1.00 68.31 75 GLY A CA 1
ATOM 569 C C . GLY A 1 75 ? 7.483 -4.634 -15.959 1.00 68.31 75 GLY A C 1
ATOM 570 O O . GLY A 1 75 ? 7.389 -3.687 -16.737 1.00 68.31 75 GLY A O 1
ATOM 571 N N . LEU A 1 76 ? 7.944 -4.493 -14.713 1.00 79.62 76 LEU A N 1
ATOM 572 C CA . LEU A 1 76 ? 8.395 -3.241 -14.116 1.00 79.62 76 LEU A CA 1
ATOM 573 C C . LEU A 1 76 ? 9.910 -3.096 -14.243 1.00 79.62 76 LEU A C 1
ATOM 575 O O . LEU A 1 76 ? 10.647 -4.080 -14.219 1.00 79.62 76 LEU A O 1
ATOM 579 N N . HIS A 1 77 ? 10.377 -1.854 -14.326 1.00 81.00 77 HIS A N 1
ATOM 580 C CA . HIS A 1 77 ? 11.808 -1.563 -14.296 1.00 81.00 77 HIS A CA 1
ATOM 581 C C . HIS A 1 77 ? 12.373 -1.769 -12.891 1.00 81.00 77 HIS A C 1
ATOM 583 O O . HIS A 1 77 ? 11.721 -1.440 -11.892 1.00 81.00 77 HIS A O 1
ATOM 589 N N . LYS A 1 78 ? 13.593 -2.303 -12.810 1.00 80.88 78 LYS A N 1
ATOM 590 C CA . LYS A 1 78 ? 14.264 -2.558 -11.536 1.00 80.88 78 LYS A CA 1
ATOM 591 C C . LYS A 1 78 ? 14.538 -1.232 -10.803 1.00 80.88 78 LYS A C 1
ATOM 593 O O . LYS A 1 78 ? 15.094 -0.310 -11.407 1.00 80.88 78 LYS A O 1
ATOM 598 N N . PRO A 1 79 ? 14.166 -1.089 -9.519 1.00 81.81 79 PRO A N 1
ATOM 599 C CA . PRO A 1 79 ? 14.565 0.080 -8.749 1.00 81.81 79 PRO A CA 1
ATOM 600 C C . PRO A 1 79 ? 16.080 0.055 -8.509 1.00 81.81 79 PRO A C 1
ATOM 602 O O . PRO A 1 79 ? 16.655 -0.985 -8.201 1.00 81.81 79 PRO A O 1
ATOM 605 N N . GLY A 1 80 ? 16.728 1.212 -8.640 1.00 80.38 80 GLY A N 1
ATOM 606 C CA . GLY A 1 80 ? 18.167 1.371 -8.419 1.00 80.38 80 GLY A CA 1
ATOM 607 C C . GLY A 1 80 ? 18.568 1.209 -6.951 1.00 80.38 80 GLY A C 1
ATOM 608 O O . GLY A 1 80 ? 19.664 0.738 -6.670 1.00 80.38 80 GLY A O 1
ATOM 609 N N . ASP A 1 81 ? 17.665 1.541 -6.022 1.00 81.25 81 ASP A N 1
ATOM 610 C CA . ASP A 1 81 ? 17.814 1.265 -4.589 1.00 81.25 81 ASP A CA 1
ATOM 611 C C . ASP A 1 81 ? 16.700 0.328 -4.100 1.00 81.25 81 ASP A C 1
ATOM 613 O O . ASP A 1 81 ? 15.665 0.747 -3.574 1.00 81.25 81 ASP A O 1
ATOM 617 N N . GLU A 1 82 ? 16.899 -0.973 -4.313 1.00 82.69 82 GLU A N 1
ATOM 618 C CA . GLU A 1 82 ? 15.967 -2.006 -3.848 1.00 82.69 82 GLU A CA 1
ATOM 619 C C . GLU A 1 82 ? 15.922 -2.088 -2.319 1.00 82.69 82 GLU A C 1
ATOM 621 O O . GLU A 1 82 ? 14.868 -2.366 -1.745 1.00 82.69 82 GLU A O 1
ATOM 626 N N . GLN A 1 83 ? 17.054 -1.829 -1.656 1.00 83.62 83 GLN A N 1
ATOM 627 C CA . GLN A 1 83 ? 17.180 -1.959 -0.207 1.00 83.62 83 GLN A CA 1
ATOM 628 C C . GLN A 1 83 ? 16.416 -0.853 0.514 1.00 83.62 83 GLN A C 1
ATOM 630 O O . GLN A 1 83 ? 15.638 -1.155 1.418 1.00 83.62 83 GLN A O 1
ATOM 635 N N . GLY A 1 84 ? 16.566 0.406 0.097 1.00 83.69 84 GLY A N 1
ATOM 636 C CA . GLY A 1 84 ? 15.816 1.519 0.678 1.00 83.69 84 GLY A CA 1
ATOM 637 C C . GLY A 1 84 ? 14.307 1.333 0.523 1.00 83.69 84 GLY A C 1
ATOM 638 O O . GLY A 1 84 ? 13.552 1.478 1.488 1.00 83.69 84 GLY A O 1
ATOM 639 N N . LEU A 1 85 ? 13.861 0.913 -0.663 1.00 85.62 85 LEU A N 1
ATOM 640 C CA . LEU A 1 85 ? 12.445 0.659 -0.942 1.00 85.62 85 LEU A CA 1
ATOM 641 C C . LEU A 1 85 ? 11.906 -0.507 -0.101 1.00 85.62 85 LEU A C 1
ATOM 643 O O . LEU A 1 85 ? 10.810 -0.411 0.461 1.00 85.62 85 LEU A O 1
ATOM 647 N N . PHE A 1 86 ? 12.690 -1.579 0.039 1.00 86.12 86 PHE A N 1
ATOM 648 C CA . PHE A 1 86 ? 12.364 -2.709 0.903 1.00 86.12 86 PHE A CA 1
ATOM 649 C C . PHE A 1 86 ? 12.252 -2.290 2.373 1.00 86.12 86 PHE A C 1
ATOM 651 O O . PHE A 1 86 ? 11.263 -2.628 3.018 1.00 86.12 86 PHE A O 1
ATOM 658 N N . IL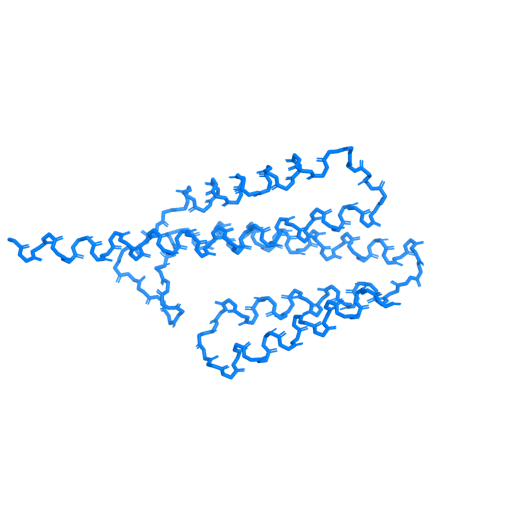E A 1 87 ? 13.201 -1.503 2.889 1.00 88.25 87 ILE A N 1
ATOM 659 C CA . ILE A 1 87 ? 13.204 -1.029 4.281 1.00 88.25 87 ILE A CA 1
ATOM 660 C C . ILE A 1 87 ? 11.978 -0.158 4.566 1.00 88.25 87 ILE A C 1
ATOM 662 O O . ILE A 1 87 ? 11.290 -0.397 5.556 1.00 88.25 87 ILE A O 1
ATOM 666 N N . ILE A 1 88 ? 11.666 0.813 3.701 1.00 88.69 88 ILE A N 1
ATOM 667 C CA . ILE A 1 88 ? 10.495 1.693 3.872 1.00 88.69 88 ILE A CA 1
ATOM 668 C C . ILE A 1 88 ? 9.203 0.872 3.857 1.00 88.69 88 ILE A C 1
ATOM 670 O O . ILE A 1 88 ? 8.333 1.052 4.710 1.00 88.69 88 ILE A O 1
ATOM 674 N N . THR A 1 89 ? 9.092 -0.058 2.908 1.00 89.12 89 THR A N 1
ATOM 675 C CA . THR A 1 89 ? 7.926 -0.939 2.764 1.00 89.12 89 THR A CA 1
ATOM 676 C C . THR A 1 89 ? 7.750 -1.825 3.992 1.00 89.12 89 THR A C 1
ATOM 678 O O . THR A 1 89 ? 6.652 -1.904 4.541 1.00 89.12 89 THR A O 1
ATOM 681 N N . LEU A 1 90 ? 8.831 -2.454 4.455 1.00 89.50 90 LEU A N 1
ATOM 682 C CA . LEU A 1 90 ? 8.831 -3.321 5.628 1.00 89.50 90 LEU A CA 1
ATOM 683 C C . LEU A 1 90 ? 8.496 -2.536 6.900 1.00 89.50 90 LEU A C 1
ATOM 685 O O . LEU A 1 90 ? 7.692 -3.000 7.704 1.00 89.50 90 LEU A O 1
ATOM 689 N N . ALA A 1 91 ? 9.065 -1.341 7.068 1.00 91.31 91 ALA A N 1
ATOM 690 C CA . ALA A 1 91 ? 8.791 -0.479 8.211 1.00 91.31 91 ALA A CA 1
ATOM 691 C C . ALA A 1 91 ? 7.313 -0.071 8.265 1.00 91.31 91 ALA A C 1
ATOM 693 O O . ALA A 1 91 ? 6.674 -0.241 9.302 1.00 91.31 91 ALA A O 1
ATOM 694 N N . LEU A 1 92 ? 6.743 0.398 7.147 1.00 90.56 92 LEU A N 1
ATOM 695 C CA . LEU A 1 92 ? 5.320 0.745 7.063 1.00 90.56 92 LEU A CA 1
ATOM 696 C C . LEU A 1 92 ? 4.423 -0.464 7.334 1.00 90.56 92 LEU A C 1
ATOM 698 O O . LEU A 1 92 ? 3.435 -0.346 8.060 1.00 90.56 92 LEU A O 1
ATOM 702 N N . LEU A 1 93 ? 4.773 -1.630 6.790 1.00 90.38 93 LEU A N 1
ATOM 703 C CA . LEU A 1 93 ? 4.013 -2.859 6.989 1.00 90.38 93 LEU A CA 1
ATOM 704 C C . LEU A 1 93 ? 4.029 -3.290 8.459 1.00 90.38 93 LEU A C 1
ATOM 706 O O . LEU A 1 93 ? 2.967 -3.522 9.033 1.00 90.38 93 LEU A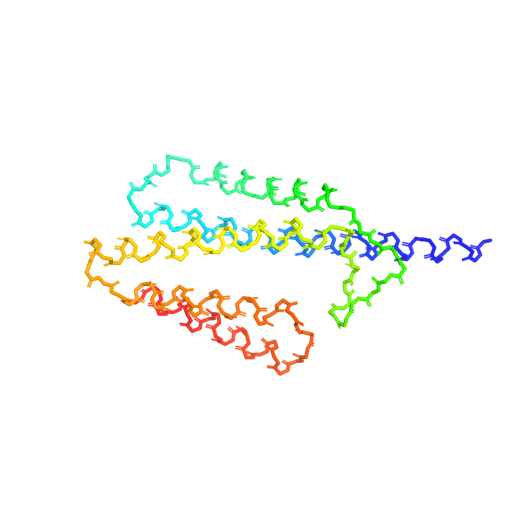 O 1
ATOM 710 N N . LEU A 1 94 ? 5.205 -3.342 9.089 1.00 90.56 94 LEU A N 1
ATOM 711 C CA . LEU A 1 94 ? 5.337 -3.704 10.502 1.00 90.56 94 LEU A CA 1
ATOM 712 C C . LEU A 1 94 ? 4.593 -2.723 11.407 1.00 90.56 94 LEU A C 1
ATOM 714 O O . LEU A 1 94 ? 3.853 -3.158 12.285 1.00 90.56 94 LEU A O 1
ATOM 718 N N . LEU A 1 95 ? 4.730 -1.416 11.167 1.00 91.31 95 LEU A N 1
ATOM 719 C CA . LEU A 1 95 ? 4.006 -0.393 11.923 1.00 91.31 95 LEU A CA 1
ATOM 720 C C . LEU A 1 95 ? 2.489 -0.564 11.800 1.00 91.31 95 LEU A C 1
ATOM 722 O O . LEU A 1 95 ? 1.786 -0.529 12.805 1.00 91.31 95 LEU A O 1
ATOM 726 N N . THR A 1 96 ? 1.993 -0.811 10.587 1.00 90.06 96 THR A N 1
ATOM 727 C CA . THR A 1 96 ? 0.564 -1.048 10.334 1.00 90.06 96 THR A CA 1
ATOM 728 C C . THR A 1 96 ? 0.064 -2.266 11.108 1.00 90.06 96 THR A C 1
ATOM 730 O O . THR A 1 96 ? -0.954 -2.192 11.794 1.00 90.06 96 THR A O 1
ATOM 733 N N . VAL A 1 97 ? 0.795 -3.382 11.042 1.00 89.25 97 VAL A N 1
ATOM 734 C CA . VAL A 1 97 ? 0.445 -4.616 11.756 1.00 89.25 97 VAL A CA 1
ATOM 735 C C . VAL A 1 97 ? 0.433 -4.380 13.267 1.00 89.25 97 VAL A C 1
ATOM 737 O O . VAL A 1 97 ? -0.558 -4.698 13.920 1.00 89.25 97 VAL A O 1
ATOM 740 N N . ILE A 1 98 ? 1.486 -3.773 13.822 1.00 90.81 98 ILE A N 1
ATOM 741 C CA . ILE A 1 98 ? 1.590 -3.475 15.258 1.00 90.81 98 ILE A CA 1
ATOM 742 C C . ILE A 1 98 ? 0.421 -2.598 15.721 1.00 90.81 98 ILE A C 1
ATOM 744 O O . ILE A 1 98 ? -0.204 -2.909 16.734 1.00 90.81 98 ILE A O 1
ATOM 748 N N . ASN A 1 99 ? 0.084 -1.547 14.970 1.00 90.12 99 ASN A N 1
ATOM 749 C CA . ASN A 1 99 ? -1.024 -0.653 15.302 1.00 90.12 99 ASN A CA 1
ATOM 750 C C . ASN A 1 99 ? -2.367 -1.389 15.335 1.00 90.12 99 ASN A C 1
ATOM 752 O O . ASN A 1 99 ? -3.131 -1.220 16.284 1.00 90.12 99 ASN A O 1
ATOM 756 N N . TYR A 1 100 ? -2.640 -2.254 14.355 1.00 86.75 100 TYR A N 1
ATOM 757 C CA . TYR A 1 100 ? -3.867 -3.054 14.348 1.00 86.75 100 TYR A CA 1
ATOM 758 C C . TYR A 1 100 ? -3.912 -4.087 15.478 1.00 86.75 100 TYR A C 1
ATOM 760 O O . TYR A 1 100 ? -4.974 -4.298 16.059 1.00 86.75 100 TYR A O 1
ATOM 768 N N . PHE A 1 101 ? -2.783 -4.697 15.849 1.00 87.75 101 PHE A N 1
ATOM 769 C CA . PHE A 1 101 ? -2.720 -5.565 17.029 1.00 87.75 101 PHE A CA 1
ATOM 770 C C . PHE A 1 101 ? -2.986 -4.795 18.325 1.00 87.75 101 PHE A C 1
ATOM 772 O O . PHE A 1 101 ? -3.716 -5.280 19.189 1.00 87.75 101 PHE A O 1
ATOM 779 N N . LEU A 1 102 ? -2.440 -3.585 18.453 1.00 87.31 102 LEU A N 1
ATOM 780 C CA . LEU A 1 102 ? -2.669 -2.720 19.608 1.00 87.31 102 LEU A CA 1
ATOM 781 C C . LEU A 1 102 ? -4.143 -2.277 19.688 1.00 87.31 102 LEU A C 1
ATOM 783 O O . LEU A 1 102 ? -4.747 -2.322 20.762 1.00 87.31 102 LEU A O 1
ATOM 787 N N . ALA A 1 103 ? -4.748 -1.932 18.548 1.00 85.12 103 ALA A N 1
ATOM 788 C CA . ALA A 1 103 ? -6.170 -1.607 18.437 1.00 85.12 103 ALA A CA 1
ATOM 789 C C . ALA A 1 103 ? -7.067 -2.812 18.781 1.00 85.12 103 ALA A C 1
ATOM 791 O O . ALA A 1 103 ? -8.046 -2.675 19.520 1.00 85.12 103 ALA A O 1
ATOM 792 N N . ALA A 1 104 ? -6.713 -4.012 18.314 1.00 85.38 104 ALA A N 1
ATOM 793 C CA . ALA A 1 104 ? -7.423 -5.252 18.626 1.00 85.38 104 ALA A CA 1
ATOM 794 C C . ALA A 1 104 ? -7.331 -5.616 20.115 1.00 85.38 104 ALA A C 1
ATOM 796 O O . ALA A 1 104 ? -8.330 -6.012 20.713 1.00 85.38 104 ALA A O 1
ATOM 797 N N . TYR A 1 105 ? -6.163 -5.429 20.738 1.00 84.81 105 TYR A N 1
ATOM 798 C CA . TYR A 1 105 ? -5.985 -5.642 22.176 1.00 84.81 105 TYR A CA 1
ATOM 799 C C . TYR A 1 105 ? -6.892 -4.714 22.994 1.00 84.81 105 TYR A C 1
ATOM 801 O O . TYR A 1 105 ? -7.569 -5.149 23.927 1.00 84.81 105 TYR A O 1
ATOM 809 N N . ARG A 1 106 ? -6.977 -3.438 22.599 1.00 82.50 106 ARG A N 1
ATOM 810 C CA . ARG A 1 106 ? -7.807 -2.439 23.283 1.00 82.50 106 ARG A CA 1
ATOM 811 C C . ARG A 1 106 ? -9.307 -2.680 23.101 1.00 82.50 106 ARG A C 1
ATOM 813 O O . ARG A 1 106 ? -10.058 -2.526 24.057 1.00 82.50 106 ARG A O 1
ATOM 820 N N . SER A 1 107 ? -9.732 -3.079 21.904 1.00 77.44 107 SER A N 1
ATOM 821 C CA . SER A 1 107 ? -11.142 -3.343 21.571 1.00 77.44 107 SER A CA 1
ATOM 822 C C . SER A 1 107 ? -11.613 -4.769 21.897 1.00 77.44 107 SER A C 1
ATOM 824 O O . SER A 1 107 ? -12.795 -5.063 21.741 1.00 77.44 107 SER A O 1
ATOM 826 N N . HIS A 1 108 ? -10.707 -5.661 22.328 1.00 71.88 108 HIS A N 1
ATOM 827 C CA . HIS A 1 108 ? -10.940 -7.104 22.529 1.00 71.88 108 HIS A CA 1
ATOM 828 C C . HIS A 1 108 ? -11.447 -7.852 21.277 1.00 71.88 108 HIS A C 1
ATOM 830 O O . HIS A 1 108 ? -11.888 -8.998 21.367 1.00 71.88 108 HIS A O 1
ATOM 836 N N . SER A 1 109 ? -11.346 -7.244 20.090 1.00 71.81 109 SER A N 1
ATOM 837 C CA . SER A 1 109 ? -11.772 -7.843 18.824 1.00 71.81 109 SER A CA 1
ATOM 838 C C . SER A 1 109 ? -10.568 -8.204 17.956 1.00 71.81 109 SER A C 1
ATOM 840 O O . SER A 1 109 ? -10.120 -7.432 17.105 1.00 71.81 109 SER A O 1
ATOM 842 N N . PHE A 1 110 ? -10.054 -9.422 18.145 1.00 76.44 110 PHE A N 1
ATOM 843 C CA . PHE A 1 110 ? -8.946 -9.978 17.351 1.00 76.44 110 PHE A CA 1
ATOM 844 C C . PHE A 1 110 ? -9.294 -10.204 15.871 1.00 76.44 110 PHE A C 1
ATOM 846 O O . PHE A 1 110 ? -8.392 -10.348 15.044 1.00 76.44 110 PHE A O 1
ATOM 853 N N . TYR A 1 111 ? -10.583 -10.192 15.519 1.00 77.62 111 TYR A N 1
ATOM 854 C CA . TYR A 1 111 ? -11.048 -10.331 14.138 1.00 77.62 111 TYR A CA 1
ATOM 855 C C . TYR A 1 111 ? -10.517 -9.214 13.229 1.00 77.62 111 TYR A C 1
ATOM 857 O O . TYR A 1 111 ? -10.129 -9.482 12.094 1.00 77.62 111 TYR A O 1
ATOM 865 N N . THR A 1 112 ? -10.412 -7.988 13.750 1.00 76.38 112 THR A N 1
ATOM 866 C CA . THR A 1 112 ? -9.928 -6.816 13.000 1.00 76.38 112 THR A CA 1
ATOM 867 C C . THR A 1 112 ? -8.456 -6.941 12.596 1.00 76.38 112 THR A C 1
ATOM 869 O O . THR A 1 112 ? -8.104 -6.710 11.439 1.00 76.38 112 THR A O 1
ATOM 872 N N . ALA A 1 113 ? -7.597 -7.395 13.514 1.00 79.88 113 ALA A N 1
ATOM 873 C CA . ALA A 1 113 ? -6.187 -7.652 13.229 1.00 79.88 113 ALA A CA 1
ATOM 874 C C . ALA A 1 113 ? -6.010 -8.814 12.235 1.00 79.88 113 ALA A C 1
ATOM 876 O O . ALA A 1 113 ? -5.190 -8.728 11.321 1.00 79.88 113 ALA A O 1
ATOM 877 N N . GLY A 1 114 ? -6.818 -9.873 12.367 1.00 79.88 114 GLY A N 1
ATOM 878 C CA . GLY A 1 114 ? -6.825 -10.998 11.429 1.00 79.88 114 GLY A CA 1
ATOM 879 C C . GLY A 1 114 ? -7.210 -10.580 10.008 1.00 79.88 114 GLY A C 1
ATOM 880 O O . GLY A 1 114 ? -6.487 -10.897 9.064 1.00 79.88 114 GLY A O 1
ATOM 881 N N . ALA A 1 115 ? -8.292 -9.809 9.854 1.00 82.62 115 ALA A N 1
ATOM 882 C CA . ALA A 1 115 ? -8.724 -9.259 8.566 1.00 82.62 115 ALA A CA 1
ATOM 883 C C . ALA A 1 115 ? -7.607 -8.451 7.894 1.00 82.62 115 ALA A C 1
ATOM 885 O O . ALA A 1 115 ? -7.348 -8.592 6.699 1.00 82.62 115 ALA A O 1
ATOM 886 N N . MET A 1 116 ? -6.900 -7.644 8.684 1.00 84.12 116 MET A N 1
ATOM 887 C CA . MET A 1 116 ? -5.841 -6.786 8.179 1.00 84.12 116 MET A CA 1
ATOM 888 C C . MET A 1 116 ? -4.632 -7.569 7.652 1.00 84.12 116 MET A C 1
ATOM 890 O O . MET A 1 116 ? -4.090 -7.234 6.599 1.00 84.12 116 MET A O 1
ATOM 894 N N . ILE A 1 117 ? -4.226 -8.640 8.339 1.00 83.31 117 ILE A N 1
ATOM 895 C CA . ILE A 1 117 ? -3.150 -9.524 7.861 1.00 83.31 117 ILE A CA 1
ATOM 896 C C . ILE A 1 117 ? -3.536 -10.149 6.516 1.00 83.31 117 ILE A C 1
ATOM 898 O O . ILE A 1 117 ? -2.707 -10.214 5.609 1.00 83.31 117 ILE A O 1
ATOM 902 N N . VAL A 1 118 ? -4.799 -10.556 6.362 1.00 84.31 118 VAL A N 1
ATOM 903 C CA . VAL A 1 118 ? -5.321 -11.116 5.107 1.00 84.31 118 VAL A CA 1
ATOM 904 C C . VAL A 1 118 ? -5.271 -10.077 3.980 1.00 84.31 118 VAL A C 1
ATOM 906 O O . VAL A 1 118 ? -4.790 -10.388 2.891 1.00 84.31 118 VAL A O 1
ATOM 909 N N . ILE A 1 119 ? -5.673 -8.828 4.241 1.00 85.12 119 ILE A N 1
ATOM 910 C CA . ILE A 1 119 ? -5.585 -7.725 3.266 1.00 85.12 119 ILE A CA 1
ATOM 911 C C . ILE A 1 119 ? -4.128 -7.471 2.851 1.00 85.12 119 ILE A C 1
ATOM 913 O O . ILE A 1 119 ? -3.835 -7.359 1.658 1.00 85.12 119 ILE A O 1
ATOM 917 N N . LEU A 1 120 ? -3.204 -7.411 3.815 1.00 85.31 120 LEU A N 1
ATOM 918 C CA . LEU A 1 120 ? -1.779 -7.195 3.548 1.00 85.31 120 LEU A CA 1
ATOM 919 C C . LEU A 1 120 ? -1.172 -8.335 2.721 1.00 85.31 120 LEU A C 1
ATOM 921 O O . LEU A 1 120 ? -0.439 -8.069 1.768 1.00 85.31 120 LEU A O 1
ATOM 925 N N . ALA A 1 121 ? -1.517 -9.586 3.036 1.00 81.62 121 ALA A N 1
ATOM 926 C CA . ALA A 1 121 ? -1.067 -10.753 2.286 1.00 81.62 121 ALA A CA 1
ATOM 927 C C . ALA A 1 121 ? -1.594 -10.739 0.842 1.00 81.62 121 ALA A C 1
ATOM 929 O O . ALA A 1 121 ? -0.814 -10.896 -0.095 1.00 81.62 121 ALA A O 1
ATOM 930 N N . GLY A 1 122 ? -2.893 -10.479 0.645 1.00 80.38 122 GLY A N 1
ATOM 931 C CA . GLY A 1 122 ? -3.491 -10.365 -0.689 1.00 80.38 122 GLY A CA 1
ATOM 932 C C . GLY A 1 122 ? -2.835 -9.265 -1.526 1.00 80.38 122 GLY A C 1
ATOM 933 O O . GLY A 1 122 ? -2.531 -9.471 -2.699 1.00 80.38 122 GLY A O 1
ATOM 934 N N . ARG A 1 123 ? -2.530 -8.120 -0.906 1.00 83.31 123 ARG A N 1
ATOM 935 C CA . ARG A 1 123 ? -1.847 -7.000 -1.563 1.00 83.31 123 ARG A CA 1
ATOM 936 C C . ARG A 1 123 ? -0.420 -7.340 -2.006 1.00 83.31 123 ARG A C 1
ATOM 938 O O . ARG A 1 123 ? -0.044 -6.967 -3.114 1.00 83.31 123 ARG A O 1
ATOM 945 N N . GLU A 1 124 ? 0.381 -8.005 -1.173 1.00 80.00 124 GLU A N 1
ATOM 946 C CA . GLU A 1 124 ? 1.750 -8.389 -1.563 1.00 80.00 124 GLU A CA 1
ATOM 947 C C . GLU A 1 124 ? 1.744 -9.447 -2.678 1.00 80.00 124 GLU A C 1
ATOM 949 O O . GLU A 1 124 ? 2.518 -9.334 -3.628 1.00 80.00 124 GLU A O 1
ATOM 954 N N . ILE A 1 125 ? 0.807 -10.402 -2.642 1.00 78.56 125 ILE A N 1
ATOM 955 C CA . ILE A 1 125 ? 0.628 -11.404 -3.707 1.00 78.56 125 ILE A CA 1
ATOM 956 C C . ILE A 1 125 ? 0.333 -10.735 -5.060 1.00 78.56 125 ILE A C 1
ATOM 958 O O . ILE A 1 125 ? 0.923 -11.111 -6.070 1.00 78.56 125 ILE A O 1
ATOM 962 N N . LEU A 1 126 ? -0.524 -9.707 -5.084 1.00 78.81 126 LEU A N 1
ATOM 963 C CA . LEU A 1 126 ? -0.853 -8.972 -6.313 1.00 78.81 126 LEU A CA 1
ATOM 964 C C . LEU A 1 126 ? 0.331 -8.213 -6.917 1.00 78.81 126 LEU A C 1
ATOM 966 O O . LEU A 1 126 ? 0.339 -7.958 -8.118 1.00 78.81 126 LEU A O 1
ATOM 970 N N . PHE A 1 127 ? 1.310 -7.815 -6.105 1.00 71.44 127 PHE A N 1
ATOM 971 C CA . PHE A 1 127 ? 2.420 -6.998 -6.586 1.00 71.44 127 PHE A CA 1
ATOM 972 C C . PHE A 1 127 ? 3.562 -7.831 -7.178 1.00 71.44 127 PHE A C 1
ATOM 974 O O . PHE A 1 127 ? 4.217 -7.402 -8.127 1.00 71.44 127 PHE A O 1
ATOM 981 N N . PHE A 1 128 ? 3.826 -9.014 -6.620 1.00 69.50 128 PHE A N 1
ATOM 982 C CA . PHE A 1 128 ? 4.990 -9.814 -7.001 1.00 69.50 128 PHE A CA 1
ATOM 983 C C . PHE A 1 128 ? 4.784 -10.685 -8.243 1.00 69.50 128 PHE A C 1
ATOM 985 O O . PHE A 1 128 ? 5.761 -11.235 -8.751 1.00 69.50 128 PHE A O 1
ATOM 992 N N . THR A 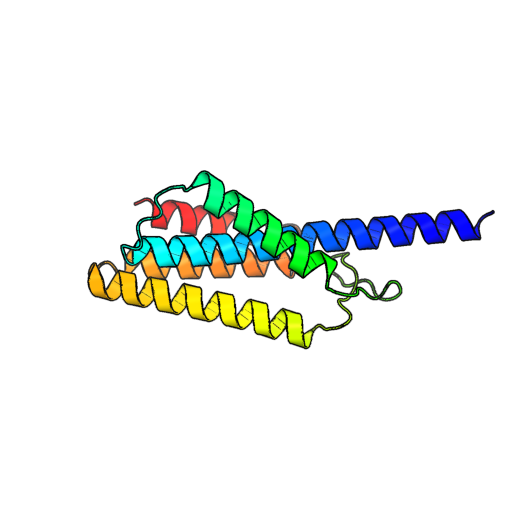1 129 ? 3.557 -10.838 -8.747 1.00 65.88 129 THR A N 1
ATOM 993 C CA . THR A 1 129 ? 3.286 -11.798 -9.824 1.00 65.88 129 THR A CA 1
ATOM 994 C C . THR A 1 129 ? 2.254 -11.272 -10.816 1.00 65.88 129 THR A C 1
ATOM 996 O O . THR A 1 129 ? 1.158 -10.873 -10.436 1.00 65.88 129 THR A O 1
ATOM 999 N N . LEU A 1 130 ? 2.596 -11.318 -12.106 1.00 66.81 130 LEU A N 1
ATOM 1000 C CA . LEU A 1 130 ? 1.689 -11.006 -13.220 1.00 66.81 130 LEU A CA 1
ATOM 1001 C C . LEU A 1 130 ? 0.878 -12.224 -13.693 1.00 66.81 130 LEU A C 1
ATOM 1003 O O . LEU A 1 130 ? 0.107 -12.120 -14.647 1.00 66.81 130 LEU A O 1
ATOM 1007 N N . ASP A 1 131 ? 1.042 -13.375 -13.038 1.00 74.56 131 ASP A N 1
ATOM 1008 C CA . ASP A 1 131 ? 0.310 -14.584 -13.391 1.00 74.56 131 ASP A CA 1
ATOM 1009 C C . ASP A 1 131 ? -1.200 -14.379 -13.166 1.00 74.56 131 ASP A C 1
ATOM 1011 O O . ASP A 1 131 ? -1.613 -14.032 -12.052 1.00 74.56 131 ASP A O 1
ATOM 1015 N N . PRO A 1 132 ? -2.056 -14.640 -14.176 1.00 75.31 132 PRO A N 1
ATOM 1016 C CA . PRO A 1 132 ? -3.502 -14.430 -14.077 1.00 75.31 132 PRO A CA 1
ATOM 1017 C C . PRO A 1 132 ? -4.139 -15.156 -12.888 1.00 75.31 132 PRO A C 1
ATOM 1019 O O . PRO A 1 132 ? -5.054 -14.640 -12.251 1.00 75.31 132 PRO A O 1
ATOM 1022 N N . VAL A 1 133 ? -3.633 -16.350 -12.564 1.00 79.81 133 VAL A N 1
ATOM 1023 C CA . VAL A 1 133 ? -4.101 -17.159 -11.430 1.00 79.81 133 VAL A CA 1
ATOM 1024 C C . VAL A 1 133 ? -3.808 -16.456 -10.106 1.00 79.81 133 VAL A C 1
ATOM 1026 O O . VAL A 1 133 ? -4.684 -16.361 -9.248 1.00 79.81 133 VAL A O 1
ATOM 1029 N N . THR A 1 134 ? -2.600 -15.916 -9.960 1.00 78.62 134 THR A N 1
ATOM 1030 C CA . THR A 1 134 ? -2.151 -15.209 -8.757 1.00 78.62 134 THR A CA 1
ATOM 1031 C C . THR A 1 134 ? -2.871 -13.873 -8.595 1.00 78.62 134 THR A C 1
ATOM 1033 O O . THR A 1 134 ? -3.214 -13.498 -7.476 1.00 78.62 134 THR A O 1
ATOM 1036 N N . LEU A 1 135 ? -3.206 -13.199 -9.700 1.00 78.56 135 LEU A N 1
ATOM 1037 C CA . LEU A 1 135 ? -4.048 -12.000 -9.693 1.00 78.56 135 LEU A CA 1
ATOM 1038 C C . LEU A 1 135 ? -5.471 -12.293 -9.195 1.00 78.56 135 LEU A C 1
ATOM 1040 O O . LEU A 1 135 ? -5.996 -11.571 -8.344 1.00 78.56 135 LEU A O 1
ATOM 1044 N N . ILE A 1 136 ? -6.094 -13.373 -9.672 1.00 81.69 136 ILE A N 1
ATOM 1045 C CA . ILE A 1 136 ? -7.425 -13.791 -9.202 1.00 81.69 136 ILE A CA 1
ATOM 1046 C C . ILE A 1 136 ? -7.366 -14.173 -7.718 1.00 81.69 136 ILE A C 1
ATOM 1048 O O . ILE A 1 136 ? -8.193 -13.727 -6.927 1.00 81.69 136 ILE A O 1
ATOM 1052 N N . PHE A 1 137 ? -6.360 -14.943 -7.303 1.00 82.88 137 PHE A N 1
ATOM 1053 C CA . PHE A 1 137 ? -6.205 -15.318 -5.897 1.00 82.88 137 PHE A CA 1
ATOM 1054 C C . PHE A 1 137 ? -5.958 -14.107 -4.993 1.00 82.88 137 PHE A C 1
ATOM 1056 O O . PHE A 1 137 ? -6.611 -13.968 -3.962 1.00 82.88 137 PHE A O 1
ATOM 1063 N N . GLY A 1 138 ? -5.059 -13.205 -5.386 1.00 78.81 138 GLY A N 1
ATOM 1064 C CA . GLY A 1 138 ? -4.751 -12.000 -4.625 1.00 78.81 138 GLY A CA 1
ATOM 1065 C C . GLY A 1 138 ? -5.965 -11.081 -4.477 1.00 78.81 138 GLY A C 1
ATOM 1066 O O . GLY A 1 138 ? -6.227 -10.587 -3.382 1.00 78.81 138 GLY A O 1
ATOM 1067 N N . THR A 1 139 ? -6.764 -10.912 -5.536 1.00 80.81 139 THR A N 1
ATOM 1068 C CA . THR A 1 139 ? -8.004 -10.116 -5.482 1.00 80.81 139 THR A CA 1
ATOM 1069 C C . THR A 1 139 ? -9.080 -10.768 -4.614 1.00 80.81 139 THR A C 1
ATOM 1071 O O . THR A 1 139 ? -9.748 -10.067 -3.851 1.00 80.81 139 THR A O 1
ATOM 1074 N N . LEU A 1 140 ? -9.224 -12.096 -4.652 1.00 85.38 140 LEU A N 1
ATOM 1075 C CA . LEU A 1 140 ? -10.135 -12.832 -3.767 1.00 85.38 140 LEU A CA 1
ATOM 1076 C C . LEU A 1 140 ? -9.729 -12.718 -2.294 1.00 85.38 140 LEU A C 1
ATOM 1078 O O . LEU A 1 140 ? -10.576 -12.480 -1.438 1.00 85.38 140 LEU A O 1
ATOM 1082 N N . ILE A 1 141 ? -8.436 -12.838 -1.993 1.00 85.81 141 ILE A N 1
ATOM 1083 C CA . ILE A 1 141 ? -7.913 -12.691 -0.630 1.00 85.81 141 ILE A CA 1
ATOM 1084 C C . ILE A 1 141 ? -8.139 -11.261 -0.130 1.00 85.81 141 ILE A C 1
ATOM 1086 O O . ILE A 1 141 ? -8.628 -11.066 0.982 1.00 85.81 141 ILE A O 1
ATOM 1090 N N . LEU A 1 142 ? -7.836 -10.259 -0.958 1.00 84.38 142 LEU A N 1
ATOM 1091 C CA . LEU A 1 142 ? -7.991 -8.852 -0.595 1.00 84.38 142 LEU A CA 1
ATOM 1092 C C . LEU A 1 142 ? -9.466 -8.502 -0.351 1.00 84.38 142 LEU A C 1
ATOM 1094 O O . LEU A 1 142 ? -9.793 -7.937 0.689 1.00 84.38 142 LEU A O 1
ATOM 1098 N N . SER A 1 143 ? -10.363 -8.910 -1.252 1.00 83.94 143 SER A N 1
ATOM 1099 C CA . SER A 1 143 ? -11.809 -8.696 -1.094 1.00 83.94 143 SER A CA 1
ATOM 1100 C C . SER A 1 143 ? -12.388 -9.449 0.107 1.00 83.94 143 SER A C 1
ATOM 1102 O O . SER A 1 143 ? -13.159 -8.869 0.871 1.00 83.94 143 SER A O 1
ATOM 1104 N N . GLY A 1 144 ? -11.974 -10.697 0.339 1.00 82.56 144 GLY A N 1
ATOM 1105 C CA . GLY A 1 144 ? -12.363 -11.469 1.520 1.00 82.56 144 GLY A CA 1
ATOM 1106 C C . GLY A 1 144 ? -11.920 -10.806 2.826 1.00 82.56 144 GLY A C 1
ATOM 1107 O O . GLY A 1 144 ? -12.713 -10.700 3.761 1.00 82.56 144 GLY A O 1
ATOM 1108 N N . GLY A 1 145 ? -10.689 -10.291 2.871 1.00 77.31 145 GLY A N 1
ATOM 1109 C CA . GLY A 1 145 ? -10.177 -9.525 4.005 1.00 77.31 145 GLY A CA 1
ATOM 1110 C C . GLY A 1 145 ? -10.965 -8.235 4.247 1.00 77.31 145 GLY A C 1
ATOM 1111 O O . GLY A 1 145 ? -11.328 -7.948 5.386 1.00 77.31 145 GLY A O 1
ATOM 1112 N N . SER A 1 146 ? -11.311 -7.493 3.189 1.00 80.06 146 SER A N 1
ATOM 1113 C CA . SER A 1 146 ? -12.152 -6.294 3.303 1.00 80.06 146 SER A CA 1
ATOM 1114 C C . SER A 1 146 ? -13.545 -6.612 3.848 1.00 80.06 146 SER A C 1
ATOM 1116 O O . SER A 1 146 ? -14.012 -5.919 4.744 1.00 80.06 146 SER A O 1
ATOM 1118 N N . ILE A 1 147 ? -14.195 -7.677 3.368 1.00 84.31 147 ILE A N 1
ATOM 1119 C CA . ILE A 1 147 ? -15.516 -8.098 3.868 1.00 84.31 147 ILE A CA 1
ATOM 1120 C C . ILE A 1 147 ? -15.445 -8.465 5.355 1.00 84.31 147 ILE A C 1
ATOM 1122 O O . ILE A 1 147 ? -16.351 -8.123 6.111 1.00 84.31 147 ILE A O 1
ATOM 1126 N N . LEU A 1 148 ? -14.372 -9.138 5.781 1.00 81.50 148 LEU A N 1
ATOM 1127 C CA . LEU A 1 148 ? -14.176 -9.525 7.179 1.00 81.50 148 LEU A CA 1
ATOM 1128 C C . LEU A 1 148 ? -13.946 -8.307 8.082 1.00 81.50 148 LEU A C 1
ATOM 1130 O O . LEU A 1 148 ? -14.392 -8.312 9.221 1.00 81.50 148 LEU A O 1
ATOM 1134 N N . LEU A 1 149 ? -13.301 -7.256 7.570 1.00 78.44 149 LEU A N 1
ATOM 1135 C CA . LEU A 1 149 ? -13.043 -6.024 8.317 1.00 78.44 149 LEU A CA 1
ATOM 1136 C C . LEU A 1 149 ? -14.313 -5.194 8.585 1.00 78.44 149 LEU A C 1
ATOM 1138 O O . LEU A 1 149 ? -14.369 -4.485 9.584 1.00 78.44 149 LEU A O 1
ATOM 1142 N N . PHE A 1 150 ? -15.325 -5.277 7.715 1.00 73.00 150 PHE A N 1
ATOM 1143 C CA . PHE A 1 150 ? -16.594 -4.544 7.859 1.00 73.00 150 PHE A CA 1
ATOM 1144 C C . PHE A 1 150 ? -17.684 -5.300 8.635 1.00 73.00 150 PHE A C 1
ATOM 1146 O O . PHE A 1 150 ? -18.799 -4.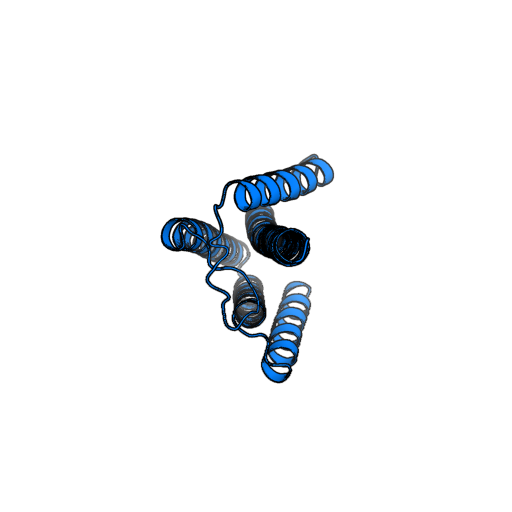787 8.758 1.00 73.00 150 PHE A O 1
ATOM 1153 N N . ARG A 1 151 ? -17.398 -6.510 9.119 1.00 64.94 151 ARG A N 1
ATOM 1154 C CA . ARG A 1 151 ? -18.361 -7.375 9.804 1.00 64.94 151 ARG A CA 1
ATOM 1155 C C . ARG A 1 151 ? -18.112 -7.422 11.305 1.00 64.94 151 ARG A C 1
ATOM 1157 O O . ARG A 1 151 ? -19.127 -7.449 12.033 1.00 64.94 151 ARG A O 1
#

Sequence (151 aa):
MLLFMTETSSALGVVATRIVYSGRLAGLISLFTASLYALDLNYQKFEVVVGIEFLVSALLAFSISFDRDVVLSSGLHKPGDEQGLFIITLALLLLTVINYFLAAYRSHSFYTAGAMIVILAGREILFFTLDPVTLIFGTLILSGGSILLFR

Secondary structure (DSSP, 8-state):
-HHHHHHHHHHHHH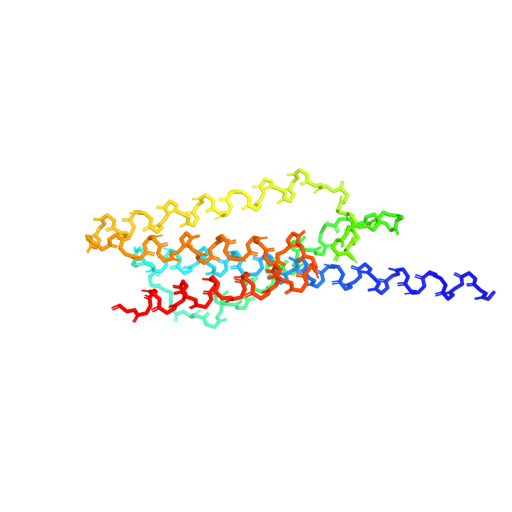HHHHHHHHHHHHHHHHHHHHHHHTTT---S-HHHHHHHHHHHHHHHHHHS-EEEEEE-TTSPEEES-HHHHHHHHHHHHHHHHHHHHHHHHHHT-HHHHHHHHHHHHHHHHHHH---HHHHHHHHHHHHHHHHHHT-

Radius of gyration: 17.72 Å; chains: 1; bounding box: 36×34×60 Å